Protein AF-A0A7C8VYN1-F1 (afdb_monomer_lite)

Structure (mmCIF, N/CA/C/O backbone):
data_AF-A0A7C8VYN1-F1
#
_entry.id   AF-A0A7C8VYN1-F1
#
loop_
_atom_site.group_PDB
_atom_site.id
_atom_site.type_symbol
_atom_site.label_atom_id
_atom_site.label_alt_id
_atom_site.label_comp_id
_atom_site.label_asym_id
_atom_site.label_entity_id
_atom_site.label_seq_id
_atom_site.pdbx_PDB_ins_code
_atom_site.Cartn_x
_atom_site.Cartn_y
_atom_site.Cartn_z
_atom_site.occupancy
_atom_site.B_iso_or_equiv
_atom_site.auth_seq_id
_atom_site.auth_comp_id
_atom_site.auth_asym_id
_atom_site.auth_atom_id
_atom_site.pdbx_PDB_model_num
ATOM 1 N N . MET A 1 1 ? 3.100 -7.110 -4.129 1.00 91.50 1 MET A N 1
ATOM 2 C CA . MET A 1 1 ? 3.571 -5.822 -4.654 1.00 91.50 1 MET A CA 1
ATOM 3 C C . MET A 1 1 ? 4.340 -6.106 -5.917 1.00 91.50 1 MET A C 1
ATOM 5 O O . MET A 1 1 ? 4.980 -7.147 -5.978 1.00 91.50 1 MET A O 1
ATOM 9 N N . ASN A 1 2 ? 4.212 -5.231 -6.903 1.00 94.62 2 ASN A N 1
ATOM 10 C CA . ASN A 1 2 ? 4.832 -5.378 -8.210 1.00 94.62 2 ASN A CA 1
ATOM 11 C C . ASN A 1 2 ? 5.614 -4.104 -8.528 1.00 94.62 2 ASN A C 1
ATOM 13 O O . ASN A 1 2 ? 5.039 -3.009 -8.455 1.00 94.62 2 ASN A O 1
ATOM 17 N N . LEU A 1 3 ? 6.900 -4.246 -8.840 1.00 94.31 3 LEU A N 1
ATOM 18 C CA . LEU A 1 3 ? 7.814 -3.142 -9.117 1.00 94.31 3 LEU A CA 1
ATOM 19 C C . LEU A 1 3 ? 7.862 -2.889 -10.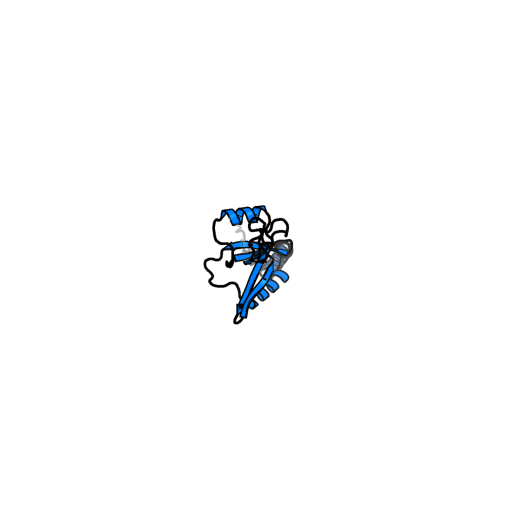626 1.00 94.31 3 LEU A C 1
ATOM 21 O O . LEU A 1 3 ? 8.030 -3.806 -11.423 1.00 94.31 3 LEU A O 1
ATOM 25 N N . ARG A 1 4 ? 7.729 -1.625 -11.028 1.00 93.56 4 ARG A N 1
ATOM 26 C CA . ARG A 1 4 ? 7.893 -1.195 -12.418 1.00 93.56 4 ARG A CA 1
ATOM 27 C C . ARG A 1 4 ? 8.912 -0.069 -12.488 1.00 93.56 4 ARG A C 1
ATOM 29 O O . ARG A 1 4 ? 8.626 1.048 -12.061 1.00 93.56 4 ARG A O 1
ATOM 36 N N . PHE A 1 5 ? 10.079 -0.367 -13.042 1.00 92.75 5 PHE A N 1
ATOM 37 C CA . PHE A 1 5 ? 11.140 0.615 -13.229 1.00 92.75 5 PHE A CA 1
ATOM 38 C C . PHE A 1 5 ? 10.830 1.550 -14.408 1.00 92.75 5 PHE A C 1
ATOM 40 O O . PHE A 1 5 ? 10.159 1.131 -15.363 1.00 92.75 5 PHE A O 1
ATOM 47 N N . PRO A 1 6 ? 11.249 2.825 -14.333 1.00 93.19 6 PRO A N 1
ATOM 48 C CA . PRO A 1 6 ? 11.148 3.742 -15.459 1.00 93.19 6 PRO A CA 1
ATOM 49 C C . PRO A 1 6 ? 12.102 3.324 -16.585 1.00 93.19 6 PRO A C 1
ATOM 51 O O . PRO A 1 6 ? 13.027 2.542 -16.380 1.00 93.19 6 PRO A O 1
ATOM 54 N N . LEU A 1 7 ? 11.839 3.821 -17.791 1.00 91.81 7 LEU A N 1
ATOM 55 C CA . LEU A 1 7 ? 12.735 3.626 -18.927 1.00 91.81 7 LEU A CA 1
ATOM 56 C C . LEU A 1 7 ? 13.879 4.637 -18.865 1.00 91.81 7 LEU A C 1
ATOM 58 O O . LEU A 1 7 ? 13.658 5.773 -18.438 1.00 91.81 7 LEU A O 1
ATOM 62 N N . LEU A 1 8 ? 15.061 4.228 -19.323 1.00 89.38 8 LEU A N 1
ATOM 63 C CA . LEU A 1 8 ? 16.172 5.137 -19.562 1.00 89.38 8 LEU A CA 1
ATOM 64 C C . LEU A 1 8 ? 15.786 6.151 -20.647 1.00 89.38 8 LEU A C 1
ATOM 66 O O . LEU A 1 8 ? 15.049 5.813 -21.587 1.00 89.38 8 LEU A O 1
ATOM 70 N N . PRO A 1 9 ? 16.254 7.401 -20.523 1.00 84.81 9 PRO A N 1
ATOM 71 C CA . PRO A 1 9 ? 16.081 8.371 -21.583 1.00 84.81 9 PRO A CA 1
ATOM 72 C C . PRO A 1 9 ? 16.897 7.943 -22.821 1.00 84.81 9 PRO A C 1
ATOM 74 O O . PRO A 1 9 ? 17.935 7.295 -22.672 1.00 84.81 9 PRO A O 1
ATOM 77 N N . PRO A 1 10 ? 16.453 8.273 -24.050 1.00 81.81 10 PRO A N 1
ATOM 78 C CA . PRO A 1 10 ? 17.085 7.794 -25.284 1.00 81.81 10 PRO A CA 1
ATOM 79 C C . PRO A 1 10 ? 18.591 8.067 -25.385 1.00 81.81 10 PRO A C 1
ATOM 81 O O . PRO A 1 10 ? 19.308 7.280 -25.989 1.00 81.81 10 PRO A O 1
ATOM 84 N N . GLU A 1 11 ? 19.061 9.166 -24.800 1.00 81.81 11 GLU A N 1
ATOM 85 C CA . GLU A 1 11 ? 20.471 9.559 -24.737 1.00 81.81 11 GLU A CA 1
ATOM 86 C C . GLU A 1 11 ? 21.349 8.665 -23.846 1.00 81.81 11 GLU A C 1
ATOM 88 O O . GLU A 1 11 ? 22.563 8.631 -24.039 1.00 81.81 11 GLU A O 1
ATOM 93 N N . GLU A 1 12 ? 20.754 7.956 -22.886 1.00 81.75 12 GLU A N 1
ATOM 94 C CA . GLU A 1 12 ? 21.444 7.028 -21.979 1.00 81.75 12 GLU A CA 1
ATOM 95 C C . GLU A 1 12 ? 21.241 5.561 -22.381 1.00 81.75 12 GLU A C 1
ATOM 97 O O . GLU A 1 12 ? 21.899 4.677 -21.836 1.00 81.75 12 GLU A O 1
ATOM 102 N N . CYS A 1 13 ? 20.347 5.287 -23.337 1.00 80.38 13 CYS A N 1
ATOM 103 C CA . CYS A 1 13 ? 20.153 3.949 -23.882 1.00 80.38 13 CYS A CA 1
ATOM 104 C C . CYS A 1 13 ? 21.409 3.486 -24.629 1.00 80.38 13 CYS A C 1
ATOM 106 O O . CYS A 1 13 ? 21.890 4.158 -25.542 1.00 80.38 13 CYS A O 1
ATOM 108 N N . GLU A 1 14 ? 21.904 2.294 -24.301 1.00 79.00 14 GLU A N 1
ATOM 109 C CA . GLU A 1 14 ? 23.000 1.690 -25.057 1.00 79.00 14 GLU A CA 1
ATOM 110 C C . GLU A 1 14 ? 22.527 1.249 -26.451 1.00 79.00 14 GLU A C 1
ATOM 112 O O . GLU A 1 14 ? 21.439 0.692 -26.607 1.00 79.00 14 GLU A O 1
ATOM 117 N N . GLU A 1 15 ? 23.346 1.440 -27.485 1.00 75.00 15 GLU A N 1
ATOM 118 C CA . GLU A 1 15 ? 23.075 0.881 -28.813 1.00 75.00 15 GLU A CA 1
ATOM 119 C C . GLU A 1 15 ? 23.370 -0.630 -28.815 1.00 75.00 15 GLU A C 1
ATOM 121 O O . GLU A 1 15 ? 24.393 -1.099 -29.309 1.00 75.00 15 GLU A O 1
ATOM 126 N N . ASP A 1 16 ? 22.457 -1.412 -28.240 1.00 76.81 16 ASP A N 1
ATOM 127 C CA . ASP A 1 16 ? 22.550 -2.875 -28.139 1.00 76.81 16 ASP A CA 1
ATOM 128 C C . ASP A 1 16 ? 22.092 -3.606 -29.419 1.00 76.81 16 ASP A C 1
ATOM 130 O O . ASP A 1 16 ? 22.124 -4.836 -29.498 1.00 76.81 16 ASP A O 1
ATOM 134 N N . GLY A 1 17 ? 21.627 -2.856 -30.424 1.00 67.50 17 GLY A N 1
ATOM 135 C CA . GLY A 1 17 ? 21.073 -3.381 -31.673 1.00 67.50 17 GLY A CA 1
ATOM 136 C C . GLY A 1 17 ? 19.743 -4.133 -31.521 1.00 67.50 17 GLY A C 1
ATOM 137 O O . GLY A 1 17 ? 19.213 -4.615 -32.524 1.00 67.50 17 GLY A O 1
ATOM 138 N N . SER A 1 18 ? 19.180 -4.230 -30.310 1.00 72.94 18 SER A N 1
ATOM 139 C CA . SER A 1 18 ? 17.897 -4.892 -30.047 1.00 72.94 18 SER A CA 1
ATOM 140 C C . SER A 1 18 ? 16.707 -3.961 -30.289 1.00 72.94 18 SER A C 1
ATOM 142 O O . SER A 1 18 ? 15.604 -4.434 -30.563 1.00 72.94 18 SER A O 1
ATOM 144 N N . GLY A 1 19 ? 16.918 -2.641 -30.195 1.00 71.00 19 GLY A N 1
ATOM 145 C CA . GLY A 1 19 ? 15.856 -1.634 -30.312 1.00 71.00 19 GLY A CA 1
ATOM 146 C C . GLY A 1 19 ? 14.833 -1.696 -29.172 1.00 71.00 19 GLY A C 1
ATOM 147 O O . GLY A 1 19 ? 13.762 -1.093 -29.268 1.00 71.00 19 GLY A O 1
ATOM 148 N N . SER A 1 20 ? 15.138 -2.442 -28.107 1.00 78.12 20 SER A N 1
ATOM 149 C CA . SER A 1 20 ? 14.255 -2.619 -26.960 1.00 78.12 20 SER A CA 1
ATOM 150 C C . SER A 1 20 ? 14.394 -1.443 -25.990 1.00 78.12 20 SER A C 1
ATOM 152 O O . SER A 1 20 ? 15.509 -0.979 -25.750 1.00 78.12 20 SER A O 1
ATOM 154 N N . PRO A 1 21 ? 13.292 -0.965 -25.383 1.00 81.06 21 PRO A N 1
ATOM 155 C CA . PRO A 1 21 ? 13.364 0.027 -24.318 1.00 81.06 21 PRO A CA 1
ATOM 156 C C . PRO A 1 21 ? 14.188 -0.501 -23.137 1.00 81.06 21 PRO A C 1
ATOM 158 O O . PRO A 1 21 ? 13.897 -1.580 -22.618 1.00 81.06 21 PRO A O 1
ATOM 161 N N . GLN A 1 22 ? 15.190 0.261 -22.703 1.00 87.50 22 GLN A N 1
ATOM 162 C CA . GLN A 1 22 ? 16.031 -0.095 -21.559 1.00 87.50 22 GLN A CA 1
ATOM 163 C C . GLN A 1 22 ? 15.457 0.501 -20.274 1.00 87.50 22 GLN A C 1
ATOM 165 O O . GLN A 1 22 ? 14.910 1.601 -20.286 1.00 87.50 22 GLN A O 1
ATOM 170 N N . TYR A 1 23 ? 15.548 -0.237 -19.169 1.00 89.75 23 TYR A N 1
ATOM 171 C CA . TYR A 1 23 ? 15.034 0.189 -17.866 1.00 89.75 23 TYR A CA 1
ATOM 172 C C . TYR A 1 23 ? 16.136 0.817 -17.016 1.00 89.75 23 TYR A C 1
ATOM 174 O O . TYR A 1 23 ? 17.248 0.294 -16.951 1.00 89.75 23 TYR A O 1
ATOM 182 N N . ASP A 1 24 ? 15.797 1.891 -16.307 1.00 91.38 24 ASP A N 1
ATOM 183 C CA . ASP A 1 24 ? 16.644 2.453 -15.262 1.00 91.38 24 ASP A CA 1
ATOM 184 C C . ASP A 1 24 ? 16.440 1.660 -13.965 1.00 91.38 24 ASP A C 1
ATOM 186 O O . ASP A 1 24 ? 15.483 1.871 -13.214 1.00 91.38 24 ASP A O 1
ATOM 190 N N . TRP A 1 25 ? 17.356 0.729 -13.706 1.00 87.38 25 TRP A N 1
ATOM 191 C CA . TRP A 1 25 ? 17.357 -0.108 -12.504 1.00 87.38 25 TRP A CA 1
ATOM 192 C C . TRP A 1 25 ? 17.840 0.618 -11.239 1.00 87.38 25 TRP A C 1
ATOM 194 O O . TRP A 1 25 ? 17.684 0.086 -10.135 1.00 87.38 25 TRP A O 1
ATOM 204 N N . TYR A 1 26 ? 18.425 1.812 -11.371 1.00 87.12 26 TYR A N 1
ATOM 205 C CA . TYR A 1 26 ? 18.900 2.622 -10.246 1.00 87.12 26 TYR A CA 1
ATOM 206 C C . TYR A 1 26 ? 17.829 3.594 -9.740 1.00 87.12 26 TYR A C 1
ATOM 208 O O . TYR A 1 26 ? 17.834 3.953 -8.554 1.00 87.12 26 TYR A O 1
ATOM 216 N N . ALA A 1 27 ? 16.884 3.982 -10.598 1.00 90.38 27 ALA A N 1
ATOM 217 C CA . ALA A 1 27 ? 15.734 4.789 -10.217 1.00 90.38 27 ALA A CA 1
ATOM 218 C C . ALA A 1 27 ? 14.784 4.073 -9.246 1.00 90.38 27 ALA A C 1
ATOM 220 O O . ALA A 1 27 ? 14.689 2.846 -9.164 1.00 90.38 27 ALA A O 1
ATOM 221 N N . LYS A 1 28 ? 14.016 4.881 -8.505 1.00 91.88 28 LYS A N 1
ATOM 222 C CA . LYS A 1 28 ? 12.910 4.383 -7.684 1.00 91.88 28 LYS A CA 1
ATOM 223 C C . LYS A 1 28 ? 11.773 3.905 -8.604 1.00 91.88 28 LYS A C 1
ATOM 225 O O . LYS A 1 28 ? 11.246 4.718 -9.365 1.00 91.88 28 LYS A O 1
ATOM 230 N N . PRO A 1 29 ? 11.359 2.629 -8.527 1.00 94.25 29 PRO A N 1
ATOM 231 C CA . PRO A 1 29 ? 10.285 2.115 -9.361 1.00 94.25 29 PRO A CA 1
ATOM 232 C C . PRO A 1 29 ? 8.914 2.585 -8.868 1.00 94.25 29 PRO A C 1
ATOM 234 O O . PRO A 1 29 ? 8.724 2.911 -7.694 1.00 94.25 29 PRO A O 1
ATOM 237 N N . GLN A 1 30 ? 7.925 2.530 -9.757 1.00 94.19 30 GLN A N 1
ATOM 238 C CA . GLN A 1 30 ? 6.520 2.583 -9.368 1.00 94.19 30 GLN A CA 1
ATOM 239 C C . GLN A 1 30 ? 6.144 1.255 -8.702 1.00 94.19 30 GLN A C 1
ATOM 241 O O . GLN A 1 30 ? 6.355 0.187 -9.283 1.00 94.19 30 GLN A O 1
ATOM 246 N N . ILE A 1 31 ? 5.567 1.307 -7.499 1.00 96.31 31 ILE A N 1
ATOM 247 C CA . ILE A 1 31 ? 5.192 0.101 -6.753 1.00 96.31 31 ILE A CA 1
ATOM 248 C C . ILE A 1 31 ? 3.676 -0.039 -6.745 1.00 96.31 31 ILE A C 1
ATOM 250 O O . ILE A 1 31 ? 2.953 0.771 -6.170 1.00 96.31 31 ILE A O 1
ATOM 254 N N . THR A 1 32 ? 3.183 -1.105 -7.370 1.00 96.88 32 THR A N 1
ATOM 255 C CA . THR A 1 32 ? 1.747 -1.373 -7.486 1.00 96.88 32 THR A CA 1
ATOM 256 C C . THR A 1 32 ? 1.314 -2.542 -6.606 1.00 96.88 32 THR A C 1
ATOM 258 O O . THR A 1 32 ? 2.061 -3.493 -6.357 1.00 96.88 32 THR A O 1
ATOM 261 N N . LEU A 1 33 ? 0.095 -2.453 -6.086 1.00 96.56 33 LEU A N 1
ATOM 262 C CA . LEU A 1 33 ? -0.563 -3.484 -5.299 1.00 96.56 33 LEU A CA 1
ATOM 263 C C . LEU A 1 33 ? -1.544 -4.226 -6.193 1.00 96.56 33 LEU A C 1
ATOM 265 O O . LEU A 1 33 ? -2.419 -3.615 -6.808 1.00 96.56 33 LEU A O 1
ATOM 269 N N . SER A 1 34 ? -1.402 -5.544 -6.220 1.00 96.38 34 SER A N 1
ATOM 270 C CA . SER A 1 34 ? -2.279 -6.438 -6.963 1.00 96.38 34 SER A CA 1
ATOM 271 C C . SER A 1 34 ? -3.101 -7.283 -6.002 1.00 96.38 34 SER A C 1
ATOM 273 O O . SER A 1 34 ? -2.634 -7.658 -4.924 1.00 96.38 34 SER A O 1
ATOM 275 N N . VAL A 1 35 ? -4.330 -7.586 -6.399 1.00 95.88 35 VAL A N 1
ATOM 276 C CA . VAL A 1 35 ? -5.289 -8.375 -5.618 1.00 95.88 35 VAL A CA 1
ATOM 277 C C . VAL A 1 35 ? -5.688 -9.613 -6.400 1.00 95.88 35 VAL A C 1
ATOM 279 O O . VAL A 1 35 ? -5.685 -9.610 -7.632 1.00 95.88 35 VAL A O 1
ATOM 282 N N . ASN A 1 36 ? -6.037 -10.675 -5.682 1.00 95.19 36 ASN A N 1
ATOM 283 C CA . ASN A 1 36 ? -6.454 -11.920 -6.304 1.00 95.19 36 ASN A CA 1
ATOM 284 C C . ASN A 1 36 ? -7.897 -11.769 -6.827 1.00 95.19 36 ASN A C 1
ATOM 286 O O . ASN A 1 36 ? -8.828 -11.540 -6.051 1.00 95.19 36 ASN A O 1
ATOM 290 N N . ALA A 1 37 ? -8.080 -11.875 -8.142 1.00 92.12 37 ALA A N 1
ATOM 291 C CA . ALA A 1 37 ? -9.370 -11.806 -8.830 1.00 92.12 37 ALA A CA 1
ATOM 292 C C . ALA A 1 37 ? -10.053 -13.185 -8.969 1.00 92.12 37 ALA A C 1
ATOM 294 O O . ALA A 1 37 ? -11.014 -13.333 -9.723 1.00 92.12 37 ALA A O 1
ATOM 295 N N . GLY A 1 38 ? -9.545 -14.212 -8.283 1.00 87.44 38 GLY A N 1
ATOM 296 C CA . GLY A 1 38 ? -10.019 -15.588 -8.379 1.00 87.44 38 GLY A CA 1
ATOM 297 C C . GLY A 1 38 ? -9.495 -16.265 -9.644 1.00 87.44 38 GLY A C 1
ATOM 298 O O . GLY A 1 38 ? -8.294 -16.281 -9.901 1.00 87.44 38 GLY A O 1
ATOM 299 N N . GLY A 1 39 ? -10.400 -16.817 -10.458 1.00 82.12 39 GLY A N 1
ATOM 300 C CA . GLY A 1 39 ? -10.052 -17.559 -11.680 1.00 82.12 39 GLY A CA 1
ATOM 301 C C . GLY A 1 39 ? -9.344 -16.743 -12.773 1.00 82.12 39 GLY A C 1
ATOM 302 O O . GLY A 1 39 ? -8.854 -17.332 -13.729 1.00 82.12 39 GLY A O 1
ATOM 303 N N . GLY A 1 40 ? -9.274 -15.413 -12.636 1.00 80.00 40 GLY A N 1
ATOM 304 C CA . GLY A 1 40 ? -8.553 -14.509 -13.543 1.00 80.00 40 GLY A CA 1
ATOM 305 C C . GLY A 1 40 ? -7.126 -14.151 -13.107 1.00 80.00 40 GLY A C 1
ATOM 306 O O . GLY A 1 40 ? -6.482 -13.349 -13.777 1.00 80.00 40 GLY A O 1
ATOM 307 N N . GLY A 1 41 ? -6.629 -14.704 -11.995 1.00 90.75 41 GLY A N 1
ATOM 308 C CA . GLY A 1 41 ? -5.292 -14.404 -11.474 1.00 90.75 41 GLY A CA 1
ATOM 309 C C . GLY A 1 41 ? -5.218 -13.076 -10.714 1.00 90.75 41 GLY A C 1
ATOM 310 O O . GLY A 1 41 ? -6.173 -12.668 -10.052 1.00 90.75 41 GLY A O 1
ATOM 311 N N . TYR A 1 42 ? -4.061 -12.413 -10.766 1.00 93.81 42 TYR A N 1
ATOM 312 C CA . TYR A 1 42 ? -3.833 -11.140 -10.082 1.00 93.81 42 TYR A CA 1
ATOM 313 C C . TYR A 1 42 ? -4.176 -9.955 -10.981 1.00 93.81 42 TYR A C 1
ATOM 315 O O . TYR A 1 42 ? -3.753 -9.893 -12.132 1.00 93.81 42 TYR A O 1
ATOM 323 N N . GLN A 1 43 ? -4.891 -8.979 -10.426 1.00 94.00 43 GLN A N 1
ATOM 324 C CA . GLN A 1 43 ? -5.176 -7.708 -11.089 1.00 94.00 43 GLN A CA 1
ATOM 325 C C . GLN A 1 43 ? -4.571 -6.551 -10.300 1.00 94.00 43 GLN A C 1
ATOM 327 O O . GLN A 1 43 ? -4.627 -6.542 -9.067 1.00 94.00 43 GLN A O 1
ATOM 332 N N . ARG A 1 44 ? -4.025 -5.556 -11.008 1.00 94.69 44 ARG A N 1
ATOM 333 C CA . ARG A 1 44 ? -3.581 -4.303 -10.391 1.00 94.69 44 ARG A CA 1
ATOM 334 C C . ARG A 1 44 ? -4.778 -3.615 -9.743 1.00 94.69 44 ARG A C 1
ATOM 336 O O . ARG A 1 44 ? -5.830 -3.488 -10.362 1.00 94.69 44 ARG A O 1
ATOM 343 N N . TRP A 1 45 ? -4.593 -3.149 -8.517 1.00 94.81 45 TRP A N 1
ATOM 344 C CA . TRP A 1 45 ? -5.661 -2.567 -7.716 1.00 94.81 45 TRP A CA 1
ATOM 345 C C . TRP A 1 45 ? -5.353 -1.152 -7.232 1.00 94.81 45 TRP A C 1
ATOM 347 O O . TRP A 1 45 ? -6.177 -0.261 -7.406 1.00 94.81 45 TRP A O 1
ATOM 357 N N . ALA A 1 46 ? -4.171 -0.923 -6.664 1.00 95.19 46 ALA A N 1
ATOM 358 C CA . ALA A 1 46 ? -3.780 0.392 -6.160 1.00 95.19 46 ALA A CA 1
ATOM 359 C C . ALA A 1 46 ? -2.279 0.634 -6.328 1.00 95.19 46 ALA A C 1
ATOM 361 O O . ALA A 1 46 ? -1.517 -0.280 -6.642 1.00 95.19 46 ALA A O 1
ATOM 362 N N . GLU A 1 47 ? -1.855 1.869 -6.093 1.00 96.38 47 GLU A N 1
ATOM 363 C CA . GLU A 1 47 ? -0.447 2.237 -5.991 1.00 96.38 47 GLU A CA 1
ATOM 364 C C . GLU A 1 47 ? -0.036 2.327 -4.518 1.00 96.38 47 GLU A C 1
ATOM 366 O O . GLU A 1 47 ? -0.790 2.832 -3.681 1.00 96.38 47 GLU A O 1
ATOM 371 N N . MET A 1 48 ? 1.146 1.800 -4.196 1.00 96.44 48 MET A N 1
ATOM 372 C CA . MET A 1 48 ? 1.740 1.913 -2.870 1.00 96.44 48 MET A CA 1
ATOM 373 C C . MET A 1 48 ? 2.645 3.137 -2.839 1.00 96.44 48 MET A C 1
ATOM 375 O O . MET A 1 48 ? 3.587 3.244 -3.622 1.00 96.44 48 MET A O 1
ATOM 379 N N . TYR A 1 49 ? 2.386 4.040 -1.901 1.00 96.44 49 TYR A N 1
ATOM 380 C CA . TYR A 1 49 ? 3.250 5.185 -1.678 1.00 96.44 49 TYR A CA 1
ATOM 381 C C . TYR A 1 49 ? 4.460 4.753 -0.851 1.00 96.44 49 TYR A C 1
ATOM 383 O O . TYR A 1 49 ? 4.302 4.119 0.197 1.00 96.44 49 TYR A O 1
ATOM 391 N N . VAL A 1 50 ? 5.659 5.106 -1.315 1.00 94.69 50 VAL A N 1
ATOM 392 C CA . VAL A 1 50 ? 6.938 4.808 -0.659 1.00 94.69 50 VAL A CA 1
ATOM 393 C C . VAL A 1 50 ? 7.846 6.032 -0.771 1.00 94.69 50 VAL A C 1
ATOM 395 O O . VAL A 1 50 ? 8.110 6.546 -1.864 1.00 94.69 50 VAL A O 1
ATOM 398 N N . THR A 1 51 ? 8.312 6.512 0.378 1.00 94.69 51 THR A N 1
ATOM 399 C CA . THR A 1 51 ? 9.279 7.613 0.469 1.00 94.69 51 THR A CA 1
ATOM 400 C C . THR A 1 51 ? 10.684 7.133 0.100 1.00 94.69 51 THR A C 1
ATOM 402 O O . THR A 1 51 ? 10.958 5.935 0.091 1.00 94.69 51 THR A O 1
ATOM 405 N N . ASP A 1 52 ? 11.609 8.049 -0.185 1.00 94.00 52 ASP A N 1
ATOM 406 C CA . ASP A 1 52 ? 12.978 7.664 -0.566 1.00 94.00 52 ASP A CA 1
ATOM 407 C C . ASP A 1 52 ? 13.735 6.967 0.574 1.00 94.00 52 ASP A C 1
ATOM 409 O O . ASP A 1 52 ? 14.524 6.047 0.335 1.00 94.00 52 ASP A O 1
ATOM 413 N N . GLN A 1 53 ? 13.438 7.346 1.820 1.00 93.94 53 GLN A N 1
ATOM 414 C CA . GLN A 1 53 ? 13.978 6.674 2.998 1.00 93.94 53 GLN A CA 1
ATOM 415 C C . GLN A 1 53 ? 13.446 5.241 3.106 1.00 93.94 53 GLN A C 1
ATOM 417 O O . 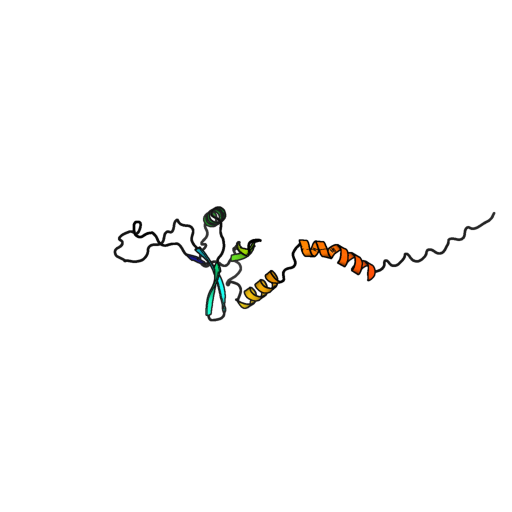GLN A 1 53 ? 14.232 4.304 3.193 1.00 93.94 53 GLN A O 1
ATOM 422 N N . GLU A 1 54 ? 12.130 5.047 3.006 1.00 93.94 54 GLU A N 1
ATOM 423 C CA . GLU A 1 54 ? 11.534 3.704 3.053 1.00 93.94 54 GLU A CA 1
ATOM 424 C C . GLU A 1 54 ? 11.994 2.828 1.887 1.00 93.94 54 GLU A C 1
ATOM 426 O O . GLU A 1 54 ? 12.183 1.627 2.054 1.00 93.94 54 GLU A O 1
ATOM 431 N N . TRP A 1 55 ? 12.201 3.410 0.704 1.00 94.12 55 TRP A N 1
ATOM 432 C CA . TRP A 1 55 ? 12.775 2.690 -0.429 1.00 94.12 55 TRP A CA 1
ATOM 433 C C . TRP A 1 55 ? 14.203 2.226 -0.131 1.00 94.12 55 TRP A C 1
ATOM 435 O O . TRP A 1 55 ? 14.571 1.094 -0.444 1.00 94.12 55 TRP A O 1
ATOM 445 N N . THR A 1 56 ? 15.004 3.075 0.510 1.00 93.06 56 THR A N 1
ATOM 446 C CA . THR A 1 56 ? 16.351 2.711 0.962 1.00 93.06 56 THR A CA 1
ATOM 447 C C . THR A 1 56 ? 16.301 1.580 1.985 1.00 93.06 56 THR A C 1
ATOM 449 O O . THR A 1 56 ? 17.039 0.605 1.849 1.00 93.06 56 THR A O 1
ATOM 452 N N . ASP A 1 57 ? 15.378 1.646 2.941 1.00 93.12 57 ASP A N 1
ATOM 453 C CA . ASP A 1 57 ? 15.193 0.601 3.948 1.00 93.12 57 ASP A CA 1
ATOM 454 C C . ASP A 1 57 ? 14.748 -0.726 3.315 1.00 93.12 57 ASP A C 1
ATOM 456 O O . ASP A 1 57 ? 15.278 -1.778 3.669 1.00 93.12 57 ASP A O 1
ATOM 460 N N . LEU A 1 58 ? 13.840 -0.692 2.331 1.00 92.19 58 LEU A N 1
ATOM 461 C CA . LEU A 1 58 ? 13.415 -1.872 1.568 1.00 92.19 58 LEU A CA 1
ATOM 462 C C . LEU A 1 58 ? 14.581 -2.508 0.803 1.00 92.19 58 LEU A C 1
ATOM 464 O O . LEU A 1 58 ? 14.730 -3.729 0.838 1.00 92.19 58 LEU A O 1
ATOM 468 N N . LYS A 1 59 ? 15.436 -1.703 0.158 1.00 91.25 59 LYS A N 1
ATOM 469 C CA . LYS A 1 59 ? 16.655 -2.202 -0.504 1.00 91.25 59 LYS A CA 1
ATOM 470 C C . LYS A 1 59 ? 17.617 -2.850 0.493 1.00 91.25 59 LYS A C 1
ATOM 472 O O . LYS A 1 59 ? 18.167 -3.913 0.212 1.00 91.25 59 LYS A O 1
ATOM 477 N N . ASN A 1 60 ? 17.776 -2.253 1.674 1.00 93.62 60 ASN A N 1
ATOM 478 C CA . ASN A 1 60 ? 18.662 -2.759 2.725 1.00 93.62 60 ASN A CA 1
ATOM 479 C C . ASN A 1 60 ? 18.207 -4.100 3.320 1.00 93.62 60 ASN A C 1
ATOM 481 O O . ASN A 1 60 ? 19.009 -4.777 3.960 1.00 93.62 60 ASN A O 1
ATOM 485 N N . MET A 1 61 ? 16.955 -4.521 3.097 1.00 89.81 61 MET A N 1
ATOM 486 C CA . MET A 1 61 ? 16.497 -5.849 3.515 1.00 89.81 61 MET A CA 1
ATOM 487 C C . MET A 1 61 ? 17.193 -6.983 2.751 1.00 89.81 61 MET A C 1
ATOM 489 O O . MET A 1 61 ? 17.208 -8.106 3.248 1.00 89.81 61 MET A O 1
ATOM 493 N N . GLY A 1 62 ? 17.756 -6.715 1.563 1.00 89.69 62 GLY A N 1
ATOM 494 C CA . GLY A 1 62 ? 18.514 -7.706 0.791 1.00 89.69 62 GLY A CA 1
ATOM 495 C C . GLY A 1 62 ? 17.685 -8.909 0.329 1.00 89.69 62 GLY A C 1
ATOM 496 O O . GLY A 1 62 ? 18.231 -9.988 0.120 1.00 89.69 62 GLY A O 1
ATOM 497 N N . VAL A 1 63 ? 16.367 -8.738 0.205 1.00 89.75 63 VAL A N 1
ATOM 498 C CA . VAL A 1 63 ? 15.434 -9.767 -0.270 1.00 89.75 63 VAL A CA 1
ATOM 499 C C 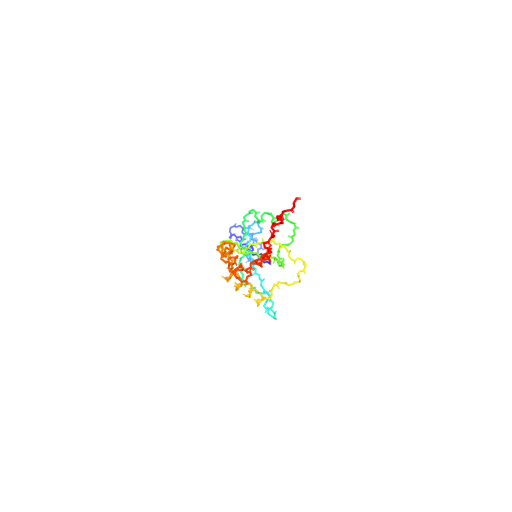. VAL A 1 63 ? 14.815 -9.346 -1.593 1.00 89.75 63 VAL A C 1
ATOM 501 O O . VAL A 1 63 ? 14.671 -8.154 -1.866 1.00 89.75 63 VAL A O 1
ATOM 504 N N . GLU A 1 64 ? 14.389 -10.322 -2.391 1.00 91.12 64 GLU A N 1
ATOM 505 C CA . GLU A 1 64 ? 13.567 -10.055 -3.570 1.00 91.12 64 GLU A CA 1
ATOM 506 C C . GLU A 1 64 ? 12.291 -9.326 -3.144 1.00 91.12 64 GLU A C 1
ATOM 508 O O . GLU A 1 64 ? 11.613 -9.721 -2.193 1.00 91.12 64 GLU A O 1
ATOM 513 N N . LEU A 1 65 ? 12.002 -8.214 -3.814 1.00 92.19 65 LEU A N 1
ATOM 514 C CA . LEU A 1 65 ? 10.870 -7.343 -3.507 1.00 92.19 65 LEU A CA 1
ATOM 515 C C . LEU A 1 65 ? 9.697 -7.587 -4.464 1.00 92.19 65 LEU A C 1
ATOM 517 O O . LEU A 1 65 ? 8.541 -7.389 -4.085 1.00 92.19 65 LEU A O 1
ATOM 521 N N . ASP A 1 66 ? 9.981 -8.024 -5.689 1.00 93.50 66 ASP A N 1
ATOM 522 C CA . ASP A 1 66 ? 8.964 -8.163 -6.726 1.00 93.50 66 ASP A CA 1
ATOM 523 C C . ASP A 1 66 ? 8.091 -9.405 -6.544 1.00 93.50 66 ASP A C 1
ATOM 525 O O . ASP A 1 66 ? 8.498 -10.398 -5.946 1.00 93.50 66 ASP A O 1
ATOM 529 N N . GLU A 1 67 ? 6.842 -9.298 -6.992 1.00 92.38 67 GLU A N 1
ATOM 530 C CA . GLU A 1 67 ? 5.808 -10.341 -6.907 1.00 92.38 67 GLU A CA 1
ATOM 531 C C . GLU A 1 67 ? 5.522 -10.880 -5.490 1.00 92.38 67 GLU A C 1
ATOM 533 O O . GLU A 1 67 ? 4.940 -11.947 -5.296 1.00 92.38 67 GLU A O 1
ATOM 538 N N . ARG A 1 68 ? 5.861 -10.107 -4.454 1.00 94.38 68 ARG A N 1
ATOM 539 C CA . ARG A 1 68 ? 5.742 -10.548 -3.058 1.00 94.38 68 ARG A CA 1
ATOM 540 C C . ARG A 1 68 ? 4.436 -10.157 -2.385 1.00 94.38 68 ARG A C 1
ATOM 542 O O . ARG A 1 68 ? 3.956 -9.032 -2.533 1.00 94.38 68 ARG A O 1
ATOM 549 N N . ILE A 1 69 ? 3.886 -11.043 -1.551 1.00 96.06 69 ILE A N 1
ATOM 550 C CA . ILE A 1 69 ? 2.707 -10.719 -0.738 1.00 96.06 69 ILE A CA 1
ATOM 551 C C . ILE A 1 69 ? 3.113 -9.829 0.441 1.00 96.06 69 ILE A C 1
ATOM 553 O O . ILE A 1 69 ? 3.998 -10.161 1.237 1.00 96.06 69 ILE A O 1
ATOM 557 N N . VAL A 1 70 ? 2.438 -8.687 0.551 1.00 96.50 70 VAL A N 1
ATOM 558 C CA . VAL A 1 70 ? 2.682 -7.667 1.572 1.00 96.50 70 VAL A CA 1
ATOM 559 C C . VAL A 1 70 ? 1.394 -7.328 2.303 1.00 96.50 70 VAL A C 1
ATOM 561 O O . VAL A 1 70 ? 0.297 -7.415 1.754 1.00 96.50 70 VAL A O 1
ATOM 564 N N . GLU A 1 71 ? 1.543 -6.943 3.561 1.00 96.56 71 GLU A N 1
ATOM 565 C CA . GLU A 1 71 ? 0.504 -6.276 4.326 1.00 96.56 71 GLU A CA 1
ATOM 566 C C . GLU A 1 71 ? 0.675 -4.771 4.156 1.00 96.56 71 GLU A C 1
ATOM 568 O O . GLU A 1 71 ? 1.781 -4.246 4.318 1.00 96.56 71 GLU A O 1
ATOM 573 N N . CYS A 1 72 ? -0.424 -4.092 3.840 1.00 95.88 72 CYS A N 1
ATOM 574 C CA . CYS A 1 72 ? -0.464 -2.649 3.672 1.00 95.88 72 CYS A CA 1
ATOM 575 C C . CYS A 1 72 ? -1.515 -2.045 4.601 1.00 95.88 72 CYS A C 1
ATOM 577 O O . CYS A 1 72 ? -2.502 -2.695 4.946 1.00 95.88 72 CYS A O 1
ATOM 579 N N . ALA A 1 73 ? -1.304 -0.789 4.975 1.00 93.88 73 ALA A N 1
ATOM 580 C CA . ALA A 1 73 ? -2.271 0.013 5.712 1.00 93.88 73 ALA A CA 1
ATOM 581 C C . ALA A 1 73 ? -2.426 1.373 5.032 1.00 93.88 73 ALA A C 1
ATOM 583 O O . ALA A 1 73 ? -1.486 1.853 4.399 1.00 93.88 73 ALA A O 1
ATOM 584 N N . MET A 1 74 ? -3.602 1.975 5.163 1.00 93.50 74 MET A N 1
ATOM 585 C CA . MET A 1 74 ? -3.842 3.341 4.716 1.00 93.50 74 MET A CA 1
ATOM 586 C C . MET A 1 74 ? -3.317 4.317 5.777 1.00 93.50 74 MET A C 1
ATOM 588 O O . MET A 1 74 ? -3.540 4.091 6.969 1.00 93.50 74 MET A O 1
ATOM 592 N N . ASP A 1 75 ? -2.579 5.346 5.361 1.00 92.31 75 ASP A N 1
ATOM 593 C CA . ASP A 1 75 ? -2.200 6.456 6.241 1.00 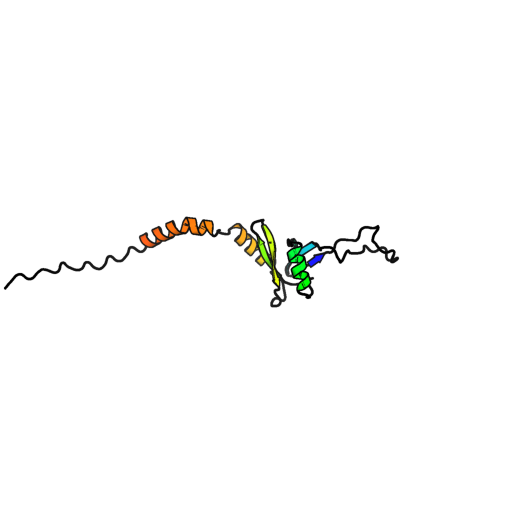92.31 75 ASP A CA 1
ATOM 594 C C . ASP A 1 75 ? -3.307 7.519 6.340 1.00 92.31 75 ASP A C 1
ATOM 596 O O . ASP A 1 75 ? -4.358 7.410 5.709 1.00 92.31 75 ASP A O 1
ATOM 600 N N . GLU A 1 76 ? -3.069 8.553 7.147 1.00 88.50 76 GLU A N 1
ATOM 601 C CA . GLU A 1 76 ? -4.011 9.661 7.368 1.00 88.50 76 GLU A CA 1
ATOM 602 C C . GLU A 1 76 ? -4.301 10.471 6.090 1.00 88.50 76 GLU A C 1
ATOM 604 O O . GLU A 1 76 ? -5.343 11.112 5.988 1.00 88.50 76 GLU A O 1
ATOM 609 N N . GLU A 1 77 ? -3.415 10.407 5.091 1.00 92.19 77 GLU A N 1
ATOM 610 C CA . GLU A 1 77 ? -3.569 11.061 3.787 1.00 92.19 77 GLU A CA 1
ATOM 611 C C . GLU A 1 77 ? -4.259 10.154 2.749 1.00 92.19 77 GLU A C 1
ATOM 613 O O . GLU A 1 77 ? -4.388 10.522 1.580 1.00 92.19 77 GLU A O 1
ATOM 618 N N . GLY A 1 78 ? -4.705 8.958 3.145 1.00 91.06 78 GLY A N 1
ATOM 619 C CA . GLY A 1 78 ? -5.387 8.023 2.253 1.00 91.06 78 GLY A CA 1
ATOM 620 C C . GLY A 1 78 ? -4.451 7.216 1.346 1.00 91.06 78 GLY A C 1
ATOM 621 O O . GLY A 1 78 ? -4.902 6.623 0.364 1.00 91.06 78 GLY A O 1
ATOM 622 N N . ARG A 1 79 ? -3.148 7.171 1.644 1.00 95.06 79 ARG A N 1
ATOM 623 C CA . ARG A 1 79 ? -2.140 6.475 0.831 1.00 95.06 79 ARG A CA 1
ATOM 624 C C . ARG A 1 79 ? -1.848 5.088 1.388 1.00 95.06 79 ARG A C 1
ATOM 626 O O . ARG A 1 79 ? -1.714 4.902 2.595 1.00 95.06 79 ARG A O 1
ATOM 633 N N . TRP A 1 80 ? -1.670 4.105 0.507 1.00 96.38 80 TRP A N 1
ATOM 634 C CA . TRP A 1 80 ? -1.257 2.759 0.908 1.00 96.38 80 TRP A CA 1
ATOM 635 C C . TRP A 1 80 ? 0.222 2.722 1.272 1.00 96.38 80 TRP A C 1
ATOM 637 O O . TRP A 1 80 ? 1.076 3.042 0.447 1.00 96.38 80 TRP A O 1
ATOM 647 N N . ARG A 1 81 ? 0.524 2.285 2.492 1.00 96.12 81 ARG A N 1
ATOM 648 C CA . ARG A 1 81 ? 1.879 2.174 3.038 1.00 96.12 81 ARG A CA 1
ATOM 649 C C . ARG A 1 81 ? 2.222 0.718 3.304 1.00 96.12 81 ARG A C 1
ATOM 651 O O . ARG A 1 81 ? 1.378 -0.055 3.767 1.00 96.12 81 ARG A O 1
ATOM 658 N N . PHE A 1 82 ? 3.471 0.350 3.041 1.00 95.50 82 PHE A N 1
ATOM 659 C CA . PHE A 1 82 ? 4.007 -0.953 3.419 1.00 95.50 82 PHE A CA 1
ATOM 660 C C . PHE A 1 82 ? 3.983 -1.116 4.946 1.00 95.50 82 PHE A C 1
ATOM 662 O O . PHE A 1 82 ? 4.381 -0.215 5.681 1.00 95.50 82 PHE A O 1
ATOM 669 N N . LYS A 1 83 ? 3.535 -2.277 5.432 1.00 94.94 83 LYS A N 1
ATOM 670 C CA . LYS A 1 83 ? 3.681 -2.667 6.841 1.00 94.94 83 LYS A CA 1
ATOM 671 C C . LYS A 1 83 ? 4.709 -3.769 7.012 1.00 94.94 83 LYS A C 1
ATOM 673 O O . LYS A 1 83 ? 5.616 -3.634 7.827 1.00 94.94 83 LYS A O 1
ATOM 678 N N . ARG A 1 84 ? 4.532 -4.881 6.300 1.00 94.62 84 ARG A N 1
ATOM 679 C CA . ARG A 1 84 ? 5.400 -6.059 6.416 1.00 94.62 84 ARG A CA 1
ATOM 680 C C . ARG A 1 84 ? 5.183 -7.037 5.278 1.00 94.62 84 ARG A C 1
ATOM 682 O O . ARG A 1 84 ? 4.153 -7.034 4.609 1.00 94.62 84 ARG A O 1
ATOM 689 N N . PHE A 1 85 ? 6.123 -7.957 5.151 1.00 95.62 85 PHE A N 1
ATOM 690 C CA . PHE A 1 85 ? 5.979 -9.132 4.313 1.00 95.62 85 PHE A CA 1
ATOM 691 C C . PHE A 1 85 ? 5.061 -10.187 4.928 1.00 95.62 85 PHE A C 1
ATOM 693 O O . PHE A 1 85 ? 5.086 -10.431 6.136 1.00 95.62 85 PHE A O 1
ATOM 700 N N . ARG A 1 86 ? 4.272 -10.845 4.075 1.00 96.69 86 ARG A N 1
ATOM 701 C CA . ARG A 1 86 ? 3.422 -11.988 4.434 1.00 96.69 86 ARG A CA 1
ATOM 702 C C . ARG A 1 86 ? 3.959 -13.263 3.796 1.00 96.69 86 ARG A C 1
ATOM 704 O O . ARG A 1 86 ? 3.369 -13.793 2.863 1.00 96.69 86 ARG A O 1
ATOM 711 N N . ASN A 1 87 ? 5.093 -13.743 4.308 1.00 93.81 87 ASN A N 1
ATOM 712 C CA . ASN A 1 87 ? 5.714 -15.006 3.867 1.00 93.81 87 ASN A CA 1
ATOM 713 C C . ASN A 1 87 ? 4.839 -16.228 4.184 1.00 93.81 87 ASN A C 1
ATOM 715 O O . ASN A 1 87 ? 5.028 -17.296 3.619 1.00 93.81 87 ASN A O 1
ATOM 719 N N . ASP A 1 88 ? 3.902 -16.070 5.115 1.00 94.94 88 ASP A N 1
ATOM 720 C CA . ASP A 1 88 ? 2.956 -17.092 5.544 1.00 94.94 88 ASP A CA 1
ATOM 721 C C . ASP A 1 88 ? 1.790 -17.286 4.563 1.00 94.94 88 ASP A C 1
ATOM 723 O O . ASP A 1 88 ? 1.047 -18.261 4.674 1.00 94.94 88 ASP A O 1
ATOM 727 N N . LYS A 1 89 ? 1.602 -16.363 3.610 1.00 91.69 89 LYS A N 1
ATOM 728 C CA . LYS A 1 89 ? 0.497 -16.407 2.653 1.00 91.69 89 LYS A CA 1
ATOM 729 C C . LYS A 1 89 ? 1.003 -16.807 1.277 1.00 91.69 89 LYS A C 1
ATOM 731 O O . LYS A 1 89 ? 1.886 -16.162 0.725 1.00 91.69 89 LYS A O 1
ATOM 736 N N . LYS A 1 90 ? 0.362 -17.826 0.701 1.00 92.12 90 LYS A N 1
ATOM 737 C CA . LYS A 1 90 ? 0.553 -18.185 -0.708 1.00 92.12 90 LYS A CA 1
ATOM 738 C C . LYS A 1 90 ? -0.003 -17.110 -1.639 1.00 92.12 90 LYS A C 1
ATOM 740 O O . LYS A 1 90 ? 0.608 -16.807 -2.652 1.00 92.12 90 LYS A O 1
ATOM 745 N N . ASP A 1 91 ? -1.141 -16.529 -1.260 1.00 93.06 91 ASP A N 1
ATOM 746 C CA . ASP A 1 91 ? -1.864 -15.577 -2.087 1.00 93.06 91 ASP A CA 1
ATOM 747 C C . ASP A 1 91 ? -2.254 -14.304 -1.331 1.00 93.06 91 ASP A C 1
ATOM 749 O O . ASP A 1 91 ? -2.495 -14.304 -0.115 1.00 93.06 91 ASP A O 1
ATOM 753 N N . GLY A 1 92 ? -2.349 -13.208 -2.085 1.00 93.56 92 GLY A N 1
ATOM 754 C CA . GLY A 1 92 ? -2.954 -11.963 -1.631 1.00 93.56 92 GLY A CA 1
ATOM 755 C C . GLY A 1 92 ? -4.445 -12.132 -1.326 1.00 93.56 92 GLY A C 1
ATOM 756 O O . GLY A 1 92 ? -5.066 -13.151 -1.632 1.00 93.56 92 GLY A O 1
ATOM 757 N N . ASN A 1 93 ? -5.043 -11.116 -0.708 1.00 95.50 93 ASN A N 1
ATOM 758 C CA . ASN A 1 93 ? -6.476 -11.151 -0.429 1.00 95.50 93 ASN A CA 1
ATOM 759 C C . ASN A 1 93 ? -7.282 -11.191 -1.738 1.00 95.50 93 ASN A C 1
ATOM 761 O O . ASN A 1 93 ? -6.937 -10.523 -2.717 1.00 95.50 93 ASN A O 1
ATOM 765 N N . HIS A 1 94 ? -8.374 -11.960 -1.730 1.00 95.69 94 HIS A N 1
ATOM 766 C CA . HIS A 1 94 ? -9.349 -11.945 -2.815 1.00 95.69 94 HIS A CA 1
ATOM 767 C C . HIS A 1 94 ? -10.043 -10.578 -2.884 1.00 95.69 94 HIS A C 1
ATOM 769 O O . HIS A 1 94 ? -10.291 -9.963 -1.843 1.00 95.69 94 HIS A O 1
ATOM 775 N N . ILE A 1 95 ? -10.395 -10.119 -4.087 1.00 94.31 95 ILE A N 1
ATOM 776 C CA . ILE A 1 95 ? -11.012 -8.801 -4.311 1.00 94.31 95 ILE A CA 1
ATOM 777 C C . ILE A 1 95 ? -12.251 -8.558 -3.432 1.00 94.31 95 ILE A C 1
ATOM 779 O O . ILE A 1 95 ? -12.440 -7.454 -2.935 1.00 94.31 95 ILE A O 1
ATOM 783 N N . SER A 1 96 ? -13.055 -9.590 -3.154 1.00 94.25 96 SER A N 1
ATOM 784 C CA . SER A 1 96 ? -14.218 -9.461 -2.259 1.00 94.25 96 SER A CA 1
ATOM 785 C C . SER A 1 96 ? -13.830 -9.103 -0.819 1.00 94.25 96 SER A C 1
ATOM 787 O O . SER A 1 96 ? -14.483 -8.270 -0.197 1.00 94.25 96 SER A O 1
ATOM 789 N N . VAL A 1 97 ? -12.745 -9.689 -0.301 1.00 94.12 97 VAL A N 1
ATOM 790 C CA . VAL A 1 97 ? -12.211 -9.372 1.032 1.00 94.12 97 VAL A CA 1
ATOM 791 C C . VAL A 1 97 ? -11.664 -7.951 1.044 1.00 94.12 97 VAL A C 1
ATOM 793 O O . VAL A 1 97 ? -11.898 -7.212 1.994 1.00 94.12 97 VAL A O 1
ATOM 796 N N . VAL A 1 98 ? -10.973 -7.549 -0.025 1.00 92.88 98 VAL A N 1
ATOM 797 C CA . VAL A 1 98 ? -10.462 -6.181 -0.167 1.00 92.88 98 VAL A CA 1
ATOM 798 C C . VAL A 1 98 ? -11.612 -5.174 -0.135 1.00 92.88 98 VAL A C 1
ATOM 800 O O . VAL A 1 98 ? -11.555 -4.231 0.645 1.00 92.88 98 VAL A O 1
ATOM 803 N N . ASN A 1 99 ? -12.686 -5.405 -0.893 1.00 92.38 99 ASN A N 1
ATOM 804 C CA . ASN A 1 99 ? -13.857 -4.523 -0.903 1.00 92.38 99 ASN A CA 1
ATOM 805 C C . ASN A 1 99 ? -14.518 -4.408 0.480 1.00 92.38 99 ASN A C 1
ATOM 807 O O . ASN A 1 99 ? -14.805 -3.298 0.917 1.00 92.38 99 ASN A O 1
ATOM 811 N N . SER A 1 100 ? -14.677 -5.522 1.200 1.00 92.75 100 SER A N 1
ATOM 812 C CA . SER A 1 100 ? -15.234 -5.515 2.562 1.00 92.75 100 SER A CA 1
ATOM 813 C C . SER A 1 100 ? -14.358 -4.741 3.559 1.00 92.75 100 SER A C 1
ATOM 815 O O . SER A 1 100 ? -14.861 -4.002 4.408 1.00 92.75 100 SER A O 1
ATOM 817 N N . VAL A 1 101 ? -13.031 -4.845 3.435 1.00 91.00 101 VAL A N 1
ATOM 818 C CA . VAL A 1 101 ? -12.104 -4.037 4.240 1.00 91.00 101 VAL A CA 1
ATOM 819 C C . VAL A 1 101 ? -12.210 -2.556 3.869 1.00 91.00 101 VAL A C 1
ATOM 821 O O . VAL A 1 101 ? -12.188 -1.712 4.759 1.00 91.00 101 VAL A O 1
ATOM 824 N N . MET A 1 102 ? -12.376 -2.222 2.587 1.00 90.19 102 MET A N 1
ATOM 825 C CA . MET A 1 102 ? -12.558 -0.832 2.152 1.00 90.19 102 MET A CA 1
ATOM 826 C C . MET A 1 102 ? -13.841 -0.204 2.692 1.00 90.19 102 MET A C 1
ATOM 828 O O . MET A 1 102 ? -13.817 0.963 3.074 1.00 90.19 102 MET A O 1
ATOM 832 N N . GLU A 1 103 ? -14.941 -0.953 2.743 1.00 89.88 103 GLU A N 1
ATOM 833 C CA . GLU A 1 103 ? -16.175 -0.513 3.409 1.00 89.88 103 GLU A CA 1
ATOM 834 C C . GLU A 1 103 ? -15.913 -0.231 4.892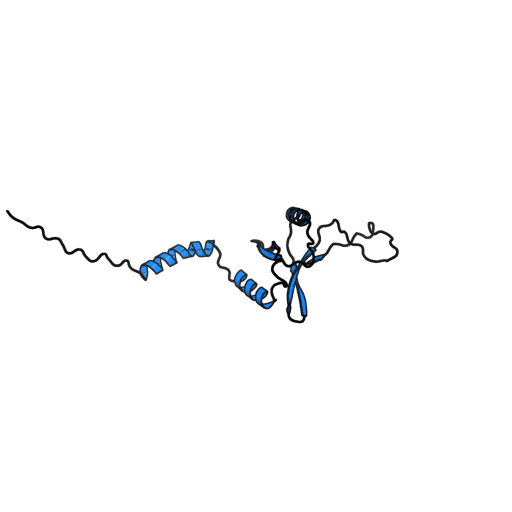 1.00 89.88 103 GLU A C 1
ATOM 836 O O . GLU A 1 103 ? -16.197 0.862 5.368 1.00 89.88 103 GLU A O 1
ATOM 841 N N . SER A 1 104 ? -15.233 -1.150 5.584 1.00 88.62 104 SER A N 1
ATOM 842 C CA . SER A 1 104 ? -14.884 -0.987 7.004 1.00 88.62 104 SER A CA 1
ATOM 843 C C . SER A 1 104 ? -13.981 0.223 7.282 1.00 88.62 104 SER A C 1
ATOM 845 O O . SER A 1 104 ? -14.068 0.820 8.349 1.00 88.62 104 SER A O 1
ATOM 847 N N . ILE A 1 105 ? -13.096 0.580 6.345 1.00 85.75 105 ILE A N 1
ATOM 848 C CA . ILE A 1 105 ? -12.238 1.770 6.458 1.00 85.75 105 ILE A CA 1
ATOM 849 C C . ILE A 1 105 ? -13.063 3.050 6.275 1.00 85.75 105 ILE A C 1
ATOM 851 O O . ILE A 1 105 ? -12.850 4.012 7.008 1.00 85.75 105 ILE A O 1
ATOM 855 N N . ARG A 1 106 ? -14.000 3.072 5.317 1.00 84.38 106 ARG A N 1
ATOM 856 C CA . ARG A 1 106 ? -14.869 4.237 5.068 1.00 84.38 106 ARG A CA 1
ATOM 857 C C . ARG A 1 106 ? -15.841 4.488 6.214 1.00 84.38 106 ARG A C 1
ATOM 859 O O . ARG A 1 106 ? -16.026 5.637 6.596 1.00 84.38 106 ARG A O 1
ATOM 866 N N . ASP A 1 107 ? -16.400 3.420 6.770 1.00 86.50 107 ASP A N 1
ATOM 867 C CA . ASP A 1 107 ? -17.331 3.471 7.902 1.00 86.50 107 ASP A CA 1
ATOM 868 C C . ASP A 1 107 ? -16.598 3.417 9.257 1.00 86.50 107 ASP A C 1
ATOM 870 O O . ASP A 1 107 ? -17.191 3.127 10.300 1.00 86.50 107 ASP A O 1
ATOM 874 N N . GLY A 1 108 ? -15.284 3.657 9.248 1.00 82.88 108 GLY A N 1
ATOM 875 C CA . GLY A 1 108 ? -14.435 3.580 10.424 1.00 82.88 108 GLY A CA 1
ATOM 876 C C . GLY A 1 108 ? -14.807 4.625 11.473 1.00 82.88 108 GLY A C 1
ATOM 877 O O . GLY A 1 108 ? -15.032 5.792 11.168 1.00 82.88 108 GLY A O 1
ATOM 878 N N . VAL A 1 109 ? -14.821 4.206 12.736 1.00 85.56 109 VAL A N 1
ATOM 879 C CA . VAL A 1 109 ? -14.972 5.108 13.883 1.00 85.56 109 VAL A CA 1
ATOM 880 C C . VAL A 1 109 ? -13.579 5.501 14.365 1.00 85.56 109 VAL A C 1
ATOM 882 O O . VAL A 1 109 ? -12.775 4.625 14.702 1.00 85.56 109 VAL A O 1
ATOM 885 N N . SER A 1 110 ? -13.281 6.802 14.401 1.00 85.00 110 SER A N 1
ATOM 886 C CA . SER A 1 110 ? -11.977 7.280 14.868 1.00 85.00 110 SER A CA 1
ATOM 887 C C . SER A 1 110 ? -11.822 7.118 16.384 1.00 85.00 110 SER A C 1
ATOM 889 O O . SER A 1 110 ? -12.785 6.931 17.138 1.00 85.00 110 SER A O 1
ATOM 891 N N . LYS A 1 111 ? -10.581 7.213 16.869 1.00 87.38 111 LYS A N 1
ATOM 892 C CA . LYS A 1 111 ? -10.303 7.233 18.310 1.00 87.38 111 LYS A CA 1
ATOM 893 C C . LYS A 1 111 ? -11.010 8.416 18.976 1.00 87.38 111 LYS A C 1
ATOM 895 O O . LYS A 1 111 ? -11.522 8.285 20.088 1.00 87.38 111 LYS A O 1
ATOM 900 N N . GLU A 1 112 ? -11.029 9.556 18.302 1.00 88.50 112 GLU A N 1
ATOM 901 C CA . GLU A 1 112 ? -11.626 10.804 18.757 1.00 88.50 112 GLU A CA 1
ATOM 902 C C . GLU A 1 112 ? -13.151 10.667 18.863 1.00 88.50 112 GLU A C 1
ATOM 904 O O . GLU A 1 112 ? -13.717 11.044 19.892 1.00 88.50 112 GLU A O 1
ATOM 909 N N . ASP A 1 113 ? -13.797 10.029 17.881 1.00 90.62 113 ASP A N 1
ATOM 910 C CA . ASP A 1 113 ? -15.235 9.722 17.917 1.00 90.62 113 ASP A CA 1
ATOM 911 C C . ASP A 1 113 ? -15.586 8.829 19.115 1.00 90.62 113 ASP A C 1
ATOM 913 O O . ASP A 1 113 ? -16.543 9.093 19.851 1.00 90.62 113 ASP A O 1
ATOM 917 N N . LEU A 1 114 ? -14.775 7.794 19.371 1.00 92.62 114 LEU A N 1
ATOM 918 C CA . LEU A 1 114 ? -14.962 6.916 20.530 1.00 92.62 114 LEU A CA 1
ATOM 919 C C . LEU A 1 114 ? -14.815 7.678 21.851 1.00 92.62 114 LEU A C 1
ATOM 921 O O . LEU A 1 114 ? -15.612 7.478 22.771 1.00 92.62 114 LEU A O 1
ATOM 925 N N . LEU A 1 115 ? -13.815 8.558 21.960 1.00 93.50 115 LEU A N 1
ATOM 926 C CA . LEU A 1 115 ? -13.599 9.377 23.155 1.00 93.50 115 LEU A CA 1
ATOM 927 C C . LEU A 1 115 ? -14.753 10.359 23.394 1.00 93.50 115 LEU A C 1
ATOM 929 O O . LEU A 1 115 ? -15.178 10.516 24.541 1.00 93.50 115 LEU A O 1
ATOM 933 N N . ALA A 1 116 ? -15.294 10.968 22.336 1.00 93.88 116 ALA A N 1
ATOM 934 C CA . ALA A 1 116 ? -16.423 11.892 22.421 1.00 93.88 116 ALA A CA 1
ATOM 935 C C . ALA A 1 116 ? -17.693 11.212 22.964 1.00 93.88 116 ALA A C 1
ATOM 937 O O . ALA A 1 116 ? -18.439 11.802 23.750 1.00 93.88 116 ALA A O 1
ATOM 938 N N . VAL A 1 117 ? -17.920 9.948 22.598 1.00 94.75 117 VAL A N 1
ATOM 939 C CA . VAL A 1 117 ? -19.124 9.191 22.980 1.00 94.75 117 VAL A CA 1
ATOM 940 C C . VAL A 1 117 ? -18.946 8.409 24.295 1.00 94.75 117 VAL A C 1
ATOM 942 O O . VAL A 1 117 ? -19.932 8.067 24.956 1.00 94.75 117 VAL A O 1
ATOM 945 N N . ALA A 1 118 ? -17.709 8.179 24.749 1.00 94.44 118 ALA A N 1
ATOM 946 C CA . ALA A 1 118 ? -17.404 7.376 25.939 1.00 94.44 118 ALA A CA 1
ATOM 947 C C . ALA A 1 118 ? -18.132 7.848 27.213 1.00 94.44 118 ALA A C 1
ATOM 949 O O . ALA A 1 118 ? -18.633 7.029 27.992 1.00 94.44 118 ALA A O 1
ATOM 950 N N . ALA A 1 119 ? -18.220 9.164 27.433 1.00 93.00 119 ALA A N 1
ATOM 951 C CA . ALA A 1 119 ? -18.903 9.726 28.598 1.00 93.00 119 ALA A CA 1
ATOM 952 C C . ALA A 1 119 ? -20.418 9.461 28.563 1.00 93.00 119 ALA A C 1
ATOM 954 O O . ALA A 1 119 ? -20.991 9.058 29.577 1.00 93.00 119 ALA A O 1
ATOM 955 N N . ALA A 1 120 ? -21.049 9.623 27.397 1.00 94.75 120 ALA A N 1
ATOM 956 C CA . ALA A 1 120 ? -22.470 9.348 27.204 1.00 94.75 120 ALA A CA 1
ATOM 957 C C . ALA A 1 120 ? -22.780 7.861 27.428 1.00 94.75 120 ALA A C 1
ATOM 959 O O . ALA A 1 120 ? -23.663 7.522 28.215 1.00 94.75 120 ALA A O 1
ATOM 960 N N . VAL A 1 121 ? -21.978 6.964 26.841 1.00 95.06 121 VAL A N 1
ATOM 961 C CA . VAL A 1 121 ? -22.113 5.511 27.038 1.00 95.06 121 VAL A CA 1
ATOM 962 C C . VAL A 1 121 ? -21.992 5.137 28.513 1.00 95.06 121 VAL A C 1
ATOM 964 O O . VAL A 1 121 ? -22.784 4.334 29.009 1.00 95.06 121 VAL A O 1
ATOM 967 N N . ARG A 1 122 ? -21.044 5.737 29.244 1.00 93.19 122 ARG A N 1
ATOM 968 C CA . ARG A 1 122 ? -20.887 5.511 30.687 1.00 93.19 122 ARG A CA 1
ATOM 969 C C . ARG A 1 122 ? -22.120 5.955 31.474 1.00 93.19 122 ARG A C 1
ATOM 971 O O . ARG A 1 122 ? -22.526 5.248 32.396 1.00 93.19 122 ARG A O 1
ATOM 978 N N . THR A 1 123 ? -22.687 7.112 31.145 1.00 93.69 123 THR A N 1
ATOM 979 C CA . THR A 1 123 ? -23.897 7.639 31.792 1.00 93.69 123 THR A CA 1
ATOM 980 C C . THR A 1 123 ? -25.089 6.715 31.559 1.00 93.69 123 THR A C 1
ATOM 982 O O . THR A 1 123 ? -25.707 6.269 32.525 1.00 93.69 123 THR A O 1
ATOM 985 N N . GLU A 1 124 ? -25.342 6.327 30.310 1.00 93.38 124 GLU A N 1
ATOM 986 C CA . GLU A 1 124 ? -26.434 5.409 29.960 1.00 93.38 124 GLU A CA 1
ATOM 98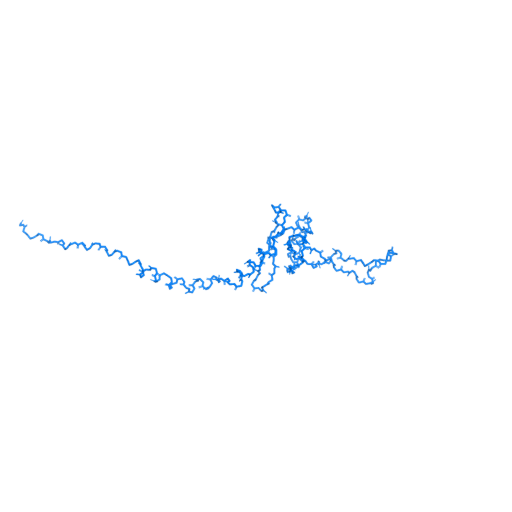7 C C . GLU A 1 124 ? -26.248 4.023 30.579 1.00 93.38 124 GLU A C 1
ATOM 989 O O . GLU A 1 124 ? -27.192 3.394 31.059 1.00 93.38 124 GLU A O 1
ATOM 994 N N . TRP A 1 125 ? -25.010 3.532 30.633 1.00 93.88 125 TRP A N 1
ATOM 995 C CA . TRP A 1 125 ? -24.709 2.276 31.307 1.00 93.88 125 TRP A CA 1
ATOM 996 C C . TRP A 1 125 ? -25.047 2.324 32.803 1.00 93.88 125 TRP A C 1
ATOM 998 O O . TRP A 1 125 ? -25.687 1.392 33.293 1.00 93.88 125 TRP A O 1
ATOM 1008 N N . LYS A 1 126 ? -24.689 3.411 33.503 1.00 92.25 126 LYS A N 1
ATOM 1009 C CA . LYS A 1 126 ? -25.038 3.621 34.921 1.00 92.25 126 LYS A CA 1
ATOM 1010 C C . LYS A 1 126 ? -26.543 3.788 35.141 1.00 92.25 126 LYS A C 1
ATOM 1012 O O . LYS A 1 126 ? -27.043 3.333 36.160 1.00 92.25 126 LYS A O 1
ATOM 1017 N N . SER A 1 127 ? -27.253 4.419 34.205 1.00 91.31 127 SER A N 1
ATOM 1018 C CA . SER A 1 127 ? -28.717 4.560 34.252 1.00 91.31 127 SER A CA 1
ATOM 1019 C C . SER A 1 127 ? -29.420 3.199 34.163 1.00 91.31 127 SER A C 1
ATOM 1021 O O . SER A 1 127 ? -30.340 2.919 34.926 1.00 91.31 127 SER A O 1
ATOM 1023 N N . ARG A 1 128 ? -28.925 2.309 33.290 1.00 92.12 128 ARG A N 1
ATOM 1024 C CA . ARG A 1 128 ? -29.425 0.928 33.144 1.00 92.12 128 ARG A CA 1
ATOM 1025 C C . ARG A 1 128 ? -29.051 0.010 34.309 1.00 92.12 128 ARG A C 1
ATOM 1027 O O . ARG A 1 128 ? -29.764 -0.951 34.573 1.00 92.12 128 ARG A O 1
ATOM 1034 N N . HIS A 1 129 ? -27.940 0.296 34.984 1.00 88.12 129 HIS A N 1
ATOM 1035 C CA . HIS A 1 129 ? -27.442 -0.466 36.130 1.00 88.12 129 HIS A CA 1
ATOM 1036 C C . HIS A 1 129 ? -27.313 0.462 37.336 1.00 88.12 129 HIS A C 1
ATOM 1038 O O . HIS A 1 129 ? -26.189 0.752 37.768 1.00 88.12 129 HIS A O 1
ATOM 1044 N N . PRO A 1 130 ? -28.443 0.967 37.868 1.00 79.50 130 PRO A N 1
ATOM 1045 C CA . PRO A 1 130 ? -28.394 1.777 39.065 1.00 79.50 130 PRO A CA 1
ATOM 1046 C C . PRO A 1 130 ? -27.683 0.953 40.143 1.00 79.50 130 PRO A C 1
ATOM 1048 O O . PRO A 1 130 ? -27.956 -0.248 40.267 1.00 79.50 130 PRO A O 1
ATOM 1051 N N . PRO A 1 131 ? -26.735 1.548 40.889 1.00 71.06 131 PRO A N 1
ATOM 1052 C CA . PRO A 1 131 ? -26.101 0.834 41.980 1.00 71.06 131 PRO A CA 1
ATOM 1053 C C . PRO A 1 131 ? -27.219 0.293 42.864 1.00 71.06 131 PRO A C 1
ATOM 1055 O O . PRO A 1 131 ? -28.107 1.058 43.246 1.00 71.06 131 PRO A O 1
ATOM 1058 N N . GLN A 1 132 ? -27.201 -1.019 43.140 1.00 64.56 132 GLN A N 1
ATOM 1059 C CA . GLN A 1 132 ? -28.028 -1.582 44.201 1.00 64.56 132 GLN A CA 1
ATOM 1060 C C . GLN A 1 132 ? -27.747 -0.706 45.412 1.00 64.56 132 GLN A C 1
ATOM 1062 O O . GLN A 1 132 ? -26.629 -0.717 45.934 1.00 64.56 132 GLN A O 1
ATOM 1067 N N . GLN A 1 133 ? -28.709 0.144 45.776 1.00 55.69 133 GLN A N 1
ATOM 1068 C CA . GLN A 1 133 ? -28.605 0.920 46.993 1.00 55.69 133 GLN A CA 1
ATOM 1069 C C . GLN A 1 133 ? -28.302 -0.104 48.068 1.00 55.69 133 GLN A C 1
ATOM 1071 O O . GLN A 1 133 ? -29.053 -1.072 48.219 1.00 55.69 133 GLN A O 1
ATOM 1076 N N . ALA A 1 134 ? -27.144 0.074 48.709 1.00 55.25 134 ALA A N 1
ATOM 1077 C CA . ALA A 1 134 ? -26.747 -0.650 49.893 1.00 55.25 134 ALA A CA 1
ATOM 1078 C C . ALA A 1 134 ? -28.012 -0.869 50.712 1.00 55.25 134 ALA A C 1
ATOM 1080 O O . ALA A 1 134 ? -28.642 0.116 51.108 1.00 55.25 134 ALA A O 1
ATOM 1081 N N . GLN A 1 135 ? -28.422 -2.139 50.828 1.00 53.28 135 GLN A N 1
ATOM 1082 C CA . GLN A 1 135 ? -29.576 -2.555 51.611 1.00 53.28 135 GLN A CA 1
ATOM 1083 C C . GLN A 1 135 ? -29.613 -1.676 52.847 1.00 53.28 135 GLN A C 1
ATOM 1085 O O . GLN A 1 135 ? -28.635 -1.644 53.600 1.00 53.28 135 GLN A O 1
ATOM 1090 N N . ALA A 1 136 ? -30.682 -0.885 52.955 1.00 53.44 136 ALA A N 1
ATOM 1091 C CA . ALA A 1 136 ? -30.894 0.046 54.039 1.00 53.44 136 ALA A CA 1
ATOM 1092 C C . ALA A 1 136 ? -30.504 -0.654 55.343 1.00 53.44 136 ALA A C 1
ATOM 1094 O O . ALA A 1 136 ? -31.178 -1.591 55.771 1.00 53.44 136 ALA A O 1
ATOM 1095 N N . ARG A 1 137 ? -29.368 -0.258 55.939 1.00 56.53 137 ARG A N 1
ATOM 1096 C CA . ARG A 1 137 ? -29.025 -0.721 57.282 1.00 56.53 137 ARG A CA 1
ATOM 1097 C C . ARG A 1 137 ? -30.180 -0.232 58.154 1.00 56.53 137 ARG A C 1
ATOM 1099 O O . ARG A 1 137 ? -30.412 0.980 58.176 1.00 56.53 137 ARG A O 1
ATOM 1106 N N . PRO A 1 138 ? -30.939 -1.125 58.810 1.00 56.09 138 PRO A N 1
ATOM 1107 C CA . PRO A 1 138 ? -32.022 -0.688 59.671 1.00 56.09 138 PRO A CA 1
ATOM 1108 C C . PRO A 1 138 ? -31.427 0.211 60.765 1.00 56.09 138 PRO A C 1
ATOM 1110 O O . PRO A 1 138 ? -30.273 -0.000 61.163 1.00 56.09 138 PRO A O 1
ATOM 1113 N N . PRO A 1 139 ? -32.162 1.232 61.236 1.00 54.66 139 PRO A N 1
ATOM 1114 C CA . PRO A 1 139 ? -31.661 2.119 62.272 1.00 54.66 139 PRO A CA 1
ATOM 1115 C C . PRO A 1 139 ? -31.342 1.275 63.509 1.00 54.66 139 PRO A C 1
ATOM 1117 O O . PRO A 1 139 ? -32.227 0.655 64.095 1.00 54.66 139 PRO A O 1
ATOM 1120 N N . GLN A 1 140 ? -30.062 1.211 63.885 1.00 61.66 140 GLN A N 1
ATOM 1121 C CA . GLN A 1 140 ? -29.646 0.589 65.136 1.00 61.66 140 GLN A CA 1
ATOM 1122 C C . GLN A 1 140 ? -30.215 1.430 66.279 1.00 61.66 140 GLN A C 1
ATOM 1124 O O . GLN A 1 140 ? -29.708 2.508 66.596 1.00 61.66 140 GLN A O 1
ATOM 1129 N N . GLY A 1 141 ? -31.313 0.946 66.858 1.00 52.59 141 GLY A N 1
ATOM 1130 C CA . GLY A 1 141 ? -31.874 1.477 68.088 1.00 52.59 141 GLY A CA 1
ATOM 1131 C C . GLY A 1 141 ? -30.805 1.481 69.177 1.00 52.59 141 GLY A C 1
ATOM 1132 O O . GLY A 1 141 ? -30.182 0.459 69.460 1.00 52.59 141 GLY A O 1
ATOM 1133 N N . ARG A 1 142 ? -30.577 2.654 69.771 1.00 60.38 142 ARG A N 1
ATOM 1134 C CA . ARG A 1 142 ? -29.774 2.798 70.987 1.00 60.38 142 ARG A CA 1
ATOM 1135 C C . ARG A 1 142 ? -30.487 2.071 72.134 1.00 60.38 142 ARG A C 1
ATOM 1137 O O . ARG A 1 142 ? -31.651 2.394 72.373 1.00 60.38 142 ARG A O 1
ATOM 1144 N N . PRO A 1 143 ? -29.830 1.184 72.897 1.00 55.09 143 PRO A N 1
ATOM 1145 C CA . PRO A 1 143 ? -30.363 0.774 74.184 1.00 55.09 143 PRO A CA 1
ATOM 1146 C C . PRO A 1 143 ? -30.127 1.907 75.192 1.00 55.09 143 PRO A C 1
ATOM 1148 O O . PRO A 1 143 ? -28.996 2.346 75.399 1.00 55.09 143 PRO A O 1
ATOM 1151 N N . GLN A 1 144 ? -31.210 2.399 75.791 1.00 60.25 144 GLN A N 1
ATOM 1152 C CA . GLN A 1 144 ? -31.178 3.142 77.049 1.00 60.25 144 GLN A CA 1
ATOM 1153 C C . GLN A 1 144 ? -31.157 2.153 78.223 1.00 60.25 144 GLN A C 1
ATOM 1155 O O . GLN A 1 144 ? -31.925 1.194 78.225 1.00 60.25 144 GLN A O 1
ATOM 1160 N N . GLY A 1 145 ? -30.364 2.468 79.250 1.00 56.66 145 GLY A N 1
ATOM 1161 C CA . GLY A 1 145 ? -30.417 1.860 80.588 1.00 56.66 145 GLY A CA 1
ATOM 1162 C C . GLY A 1 145 ? -29.454 0.680 80.768 1.00 56.66 145 GLY A C 1
ATOM 1163 O O . GLY A 1 145 ? -29.320 -0.142 79.871 1.00 56.66 145 GLY A O 1
ATOM 1164 N N . ARG A 1 146 ? -28.758 0.526 81.895 1.00 47.22 146 ARG A N 1
ATOM 1165 C CA . ARG A 1 146 ? -28.867 1.152 83.219 1.00 47.22 146 ARG A CA 1
ATOM 1166 C C . ARG A 1 146 ? -27.502 1.105 83.900 1.00 47.22 146 ARG A C 1
ATOM 1168 O O . ARG A 1 146 ? -26.762 0.142 83.608 1.00 47.22 146 ARG A O 1
#

InterPro domains:
  IPR012340 Nucleic acid-binding, OB-fold [G3DSA:2.40.50.140] (1-137)
  IPR012340 Nucleic acid-binding, OB-fold [SSF50249] (13-129)
  IPR013846 mRNA capping enzyme, C-terminal domain [PF03919] (4-115)

Sequence (146 aa):
MNLRFPLLPPEECEEDGSGSPQYDWYAKPQITLSVNAGGGGYQRWAEMYVTDQEWTDLKNMGVELDERIVECAMDEEGRWRFKRFRNDKKDGNHISVVNSVMESIRDGVSKEDLLAVAAAVRTEWKSRHPPQQAQARPPQGRPQGR

Secondary structure (DSSP, 8-state):
-EEEPPBPPTTTS---SS-PPPB-SSSPPEEEEEEE-GGG-EEEEEEBP--HHHHHHHHHT-S--TT--EEEEE-TTS-EEEEEE-TT-SSPPBHHHHHHHHHHHHTPPPHHHHHHHHHHHHHHHHHHS-----------PPPP--

pLDDT: mean 87.21, std 11.97, range [47.22, 96.88]

Organism: Orbilia oligospora (NCBI:txid2813651)

Radius of gyration: 30.08 Å; chains: 1; bounding box: 55×30×115 Å

Foldseek 3Di:
DAWAFDFDDPVPDDPPVPPDTHGDPVDGTWAFDWAQQDPVGTDTDGTADDDPVRVVVVVVVVDDDHPFAFDWDADPVRHTYTDGGDPVDPHHHHVVVVVVVVVCVVVDQDPVNCVVCVVVVVVVVCVVVPPPPPPPPPPPDDDDDD